Protein AF-A0A7J6V0T2-F1 (afdb_monomer_lite)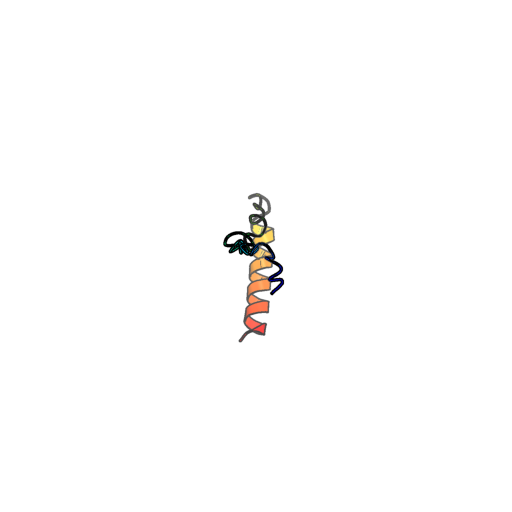

Foldseek 3Di:
DPPPCDPPPPPPPPPPPPPPPDDPDDDDDPVCVVVVVVVVVVVVVVVVVVVD

Organism: Thalictrum thalictroides (NCBI:txid46969)

Radius of gyration: 25.22 Å; chains: 1; bounding box: 56×22×61 Å

Structure (mmCIF, N/CA/C/O backbone):
data_AF-A0A7J6V0T2-F1
#
_entry.id   AF-A0A7J6V0T2-F1
#
loop_
_atom_site.group_PDB
_atom_site.id
_atom_site.type_symbol
_atom_site.label_atom_id
_atom_site.label_alt_id
_atom_site.label_comp_id
_atom_site.label_asym_id
_atom_site.label_entity_id
_atom_site.label_seq_id
_atom_site.pdbx_PDB_ins_code
_atom_site.Cartn_x
_atom_site.Cartn_y
_atom_site.Cartn_z
_atom_site.occupancy
_atom_site.B_iso_or_equiv
_atom_site.auth_seq_id
_atom_site.auth_comp_id
_atom_site.auth_asym_id
_atom_site.auth_atom_id
_atom_site.pdbx_PDB_model_num
ATOM 1 N N . MET A 1 1 ? 38.881 -1.470 -49.481 1.00 52.34 1 MET A N 1
ATOM 2 C CA . MET A 1 1 ? 38.751 -1.199 -48.034 1.00 52.34 1 MET A CA 1
ATOM 3 C C . MET A 1 1 ? 37.328 -0.724 -47.851 1.00 52.34 1 MET A C 1
ATOM 5 O O . MET A 1 1 ? 37.083 0.472 -47.790 1.00 52.34 1 MET A O 1
ATOM 9 N N . ASP A 1 2 ? 36.396 -1.667 -47.909 1.00 54.12 2 ASP A N 1
ATOM 10 C CA . ASP A 1 2 ? 34.966 -1.399 -47.824 1.00 54.12 2 ASP A CA 1
ATOM 11 C C . ASP A 1 2 ? 34.604 -1.401 -46.347 1.00 54.12 2 ASP A C 1
ATOM 13 O O . ASP A 1 2 ? 34.357 -2.434 -45.730 1.00 54.12 2 ASP A O 1
ATOM 17 N N . VAL A 1 3 ? 34.728 -0.217 -45.755 1.00 62.06 3 VAL A N 1
ATOM 18 C CA . VAL A 1 3 ? 34.260 0.056 -44.404 1.00 62.06 3 VAL A CA 1
ATOM 19 C C . VAL A 1 3 ? 32.773 0.353 -44.543 1.00 62.06 3 VAL A C 1
ATOM 21 O O . VAL A 1 3 ? 32.385 1.502 -44.766 1.00 62.06 3 VAL A O 1
ATOM 24 N N . ASP A 1 4 ? 31.958 -0.702 -44.482 1.00 60.88 4 ASP A N 1
ATOM 25 C CA . ASP A 1 4 ? 30.513 -0.591 -44.288 1.00 60.88 4 ASP A CA 1
ATOM 26 C C . ASP A 1 4 ? 30.282 0.279 -43.052 1.00 60.88 4 ASP A C 1
ATOM 28 O O . ASP A 1 4 ? 30.480 -0.125 -41.905 1.00 60.88 4 ASP A O 1
ATOM 32 N N . SER A 1 5 ? 29.948 1.538 -43.311 1.00 65.38 5 SER A N 1
ATOM 33 C CA . SER A 1 5 ? 29.709 2.546 -42.293 1.00 65.38 5 SER A CA 1
ATOM 34 C C . SER A 1 5 ? 28.295 2.323 -41.780 1.00 65.38 5 SER A C 1
ATOM 36 O O . SER A 1 5 ? 27.358 3.009 -42.186 1.00 65.38 5 SER A O 1
ATOM 38 N N . GLN A 1 6 ? 28.119 1.298 -40.944 1.00 65.69 6 GLN A N 1
ATOM 39 C CA . GLN A 1 6 ? 26.877 1.132 -40.202 1.00 65.69 6 GLN A CA 1
ATOM 40 C C . GLN A 1 6 ? 26.665 2.412 -39.381 1.00 65.69 6 GLN A C 1
ATOM 42 O O . GLN A 1 6 ? 27.592 2.824 -38.676 1.00 65.69 6 GLN A O 1
ATOM 47 N N . PRO A 1 7 ? 25.497 3.076 -39.471 1.00 60.66 7 PRO A N 1
ATOM 48 C CA . PRO A 1 7 ? 25.216 4.195 -38.589 1.00 60.66 7 PRO A CA 1
ATOM 49 C C . PRO A 1 7 ? 25.296 3.662 -37.160 1.00 60.6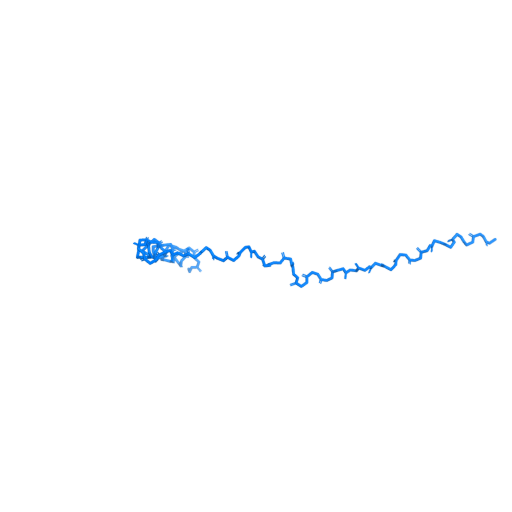6 7 PRO A C 1
ATOM 51 O O . PRO A 1 7 ? 24.605 2.700 -36.820 1.00 60.66 7 PRO A O 1
ATOM 54 N N . SER A 1 8 ? 26.180 4.238 -36.346 1.00 65.56 8 SER A N 1
ATOM 55 C CA . SER A 1 8 ? 26.223 3.962 -34.917 1.00 65.56 8 SER A CA 1
ATOM 56 C C . SER A 1 8 ? 24.864 4.351 -34.356 1.00 65.56 8 SER A C 1
ATOM 58 O O . SER A 1 8 ? 24.564 5.534 -34.214 1.00 65.56 8 SER A O 1
ATOM 60 N N . MET A 1 9 ? 24.001 3.363 -34.132 1.00 68.31 9 MET A N 1
ATOM 61 C CA . MET A 1 9 ? 22.763 3.579 -33.407 1.00 68.31 9 MET A CA 1
ATOM 62 C C . MET A 1 9 ? 23.169 4.075 -32.022 1.00 68.31 9 MET A C 1
ATOM 64 O O . MET A 1 9 ? 23.776 3.338 -31.249 1.00 68.31 9 MET A O 1
ATOM 68 N N . GLU A 1 10 ? 22.928 5.352 -31.738 1.00 65.31 10 GLU A N 1
ATOM 69 C CA . GLU A 1 10 ? 22.997 5.851 -30.373 1.00 65.31 10 GLU A CA 1
ATOM 70 C C . GLU A 1 10 ? 21.938 5.064 -29.593 1.00 65.31 10 GLU A C 1
ATOM 72 O O . GLU A 1 10 ? 20.734 5.313 -29.721 1.00 65.31 10 GLU A O 1
ATOM 77 N N . GLU A 1 11 ? 22.372 4.049 -28.843 1.00 63.31 11 GLU A N 1
ATOM 78 C CA . GLU A 1 11 ? 21.528 3.329 -27.899 1.00 63.31 11 GLU A CA 1
ATOM 79 C C . GLU A 1 11 ? 21.059 4.344 -26.857 1.00 63.31 11 GLU A C 1
ATOM 81 O O . GLU A 1 11 ? 21.732 4.633 -25.869 1.00 63.31 11 GLU A O 1
ATOM 86 N N . THR A 1 12 ? 19.899 4.948 -27.108 1.00 65.75 12 THR A N 1
ATOM 87 C CA . THR A 1 12 ? 19.233 5.798 -26.130 1.00 65.75 12 THR A CA 1
ATOM 88 C C . THR A 1 12 ? 18.646 4.855 -25.095 1.00 65.75 12 THR A C 1
ATOM 90 O O . THR A 1 12 ? 17.497 4.425 -25.197 1.00 65.75 12 THR A O 1
ATOM 93 N N . ILE A 1 13 ? 19.473 4.462 -24.128 1.00 65.56 13 ILE A N 1
ATOM 94 C CA . ILE A 1 13 ? 19.010 3.759 -22.941 1.00 65.56 13 ILE A CA 1
ATOM 95 C C . ILE A 1 13 ? 18.095 4.747 -22.224 1.00 65.56 13 ILE A C 1
ATOM 97 O O . ILE A 1 13 ? 18.549 5.676 -21.558 1.00 65.56 13 ILE A O 1
ATOM 101 N N . 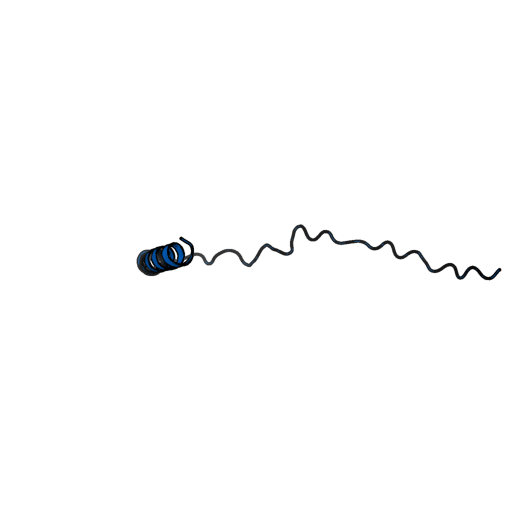LEU A 1 14 ? 16.788 4.562 -22.404 1.00 59.75 14 LEU A N 1
ATOM 102 C CA . LEU A 1 14 ? 15.783 5.106 -21.507 1.00 59.75 14 LEU A CA 1
ATOM 103 C C . LEU A 1 14 ? 16.071 4.480 -20.143 1.00 59.75 14 LEU A C 1
ATOM 105 O O . LEU A 1 14 ? 15.646 3.362 -19.855 1.00 59.75 14 LEU A O 1
ATOM 109 N N . VAL A 1 15 ? 16.877 5.174 -19.336 1.00 64.62 15 VAL A N 1
ATOM 110 C CA . VAL A 1 15 ? 17.038 4.877 -17.916 1.00 64.62 15 VAL A CA 1
ATOM 111 C C . VAL A 1 15 ? 15.661 5.124 -17.321 1.00 64.62 15 VAL A C 1
ATOM 113 O O . VAL A 1 15 ? 15.255 6.263 -17.107 1.00 64.62 15 VAL A O 1
ATOM 116 N N . GLY A 1 16 ? 14.885 4.049 -17.215 1.00 63.69 16 GLY A N 1
ATOM 117 C CA . GLY A 1 16 ? 13.535 4.068 -16.689 1.00 63.69 16 GLY A CA 1
ATOM 118 C C . GLY A 1 16 ? 13.568 4.368 -15.201 1.00 63.69 16 GLY A C 1
ATOM 119 O O . GLY A 1 16 ? 13.380 3.461 -14.398 1.00 63.69 16 GLY A O 1
ATOM 120 N N . ASP A 1 17 ? 13.753 5.638 -14.844 1.00 60.09 17 ASP A N 1
ATOM 121 C CA . ASP A 1 17 ? 13.421 6.149 -13.507 1.00 60.09 17 ASP A CA 1
ATOM 122 C C . ASP A 1 17 ? 11.915 5.977 -13.207 1.00 60.09 17 ASP A C 1
ATOM 124 O O . ASP A 1 17 ? 11.490 6.079 -12.061 1.00 60.09 17 ASP A O 1
ATOM 128 N N . ASP A 1 18 ? 11.112 5.657 -14.229 1.00 61.06 18 ASP A N 1
ATOM 129 C CA . ASP A 1 18 ? 9.650 5.607 -14.203 1.00 61.06 18 ASP A CA 1
ATOM 130 C C . ASP A 1 18 ? 9.068 4.254 -14.672 1.00 61.06 18 ASP A C 1
ATOM 132 O O . ASP A 1 18 ? 8.139 4.199 -15.470 1.00 61.06 18 ASP A O 1
ATOM 136 N N . LEU A 1 19 ? 9.633 3.121 -14.235 1.00 58.66 19 LEU A N 1
ATOM 137 C CA . LEU A 1 19 ? 9.063 1.786 -14.537 1.00 58.66 19 LEU A CA 1
ATOM 138 C C . LEU A 1 19 ? 8.615 0.991 -13.303 1.00 58.66 19 LEU A C 1
ATOM 140 O O . LEU A 1 19 ? 8.161 -0.143 -13.434 1.00 58.66 19 LEU A O 1
ATOM 144 N N . MET A 1 20 ? 8.706 1.577 -12.108 1.00 66.81 20 MET A N 1
ATOM 145 C CA . MET A 1 20 ? 8.345 0.912 -10.847 1.00 66.81 20 MET A CA 1
ATOM 146 C C . MET A 1 20 ? 7.278 1.667 -10.048 1.00 66.81 20 MET A C 1
ATOM 148 O O . MET A 1 20 ? 6.980 1.292 -8.914 1.00 66.81 20 MET A O 1
ATOM 152 N N . MET A 1 21 ? 6.668 2.708 -10.620 1.00 69.69 21 MET A N 1
ATOM 153 C CA . MET A 1 21 ? 5.460 3.288 -10.044 1.00 69.69 21 MET A CA 1
ATOM 154 C C . MET A 1 21 ? 4.281 2.419 -10.471 1.00 69.69 21 MET A C 1
ATOM 156 O O . MET A 1 21 ? 3.649 2.625 -11.505 1.00 69.69 21 MET A O 1
ATOM 160 N N . GLY A 1 22 ? 4.020 1.386 -9.666 1.00 71.12 22 GLY A N 1
ATOM 161 C CA . GLY A 1 22 ? 2.755 0.667 -9.722 1.00 71.12 22 GLY A CA 1
ATOM 162 C C . GLY A 1 22 ? 1.574 1.640 -9.600 1.00 71.12 22 GLY A C 1
ATOM 163 O O . GLY A 1 22 ? 1.754 2.800 -9.214 1.00 71.12 22 GLY A O 1
ATOM 164 N N . PRO A 1 23 ? 0.351 1.198 -9.928 1.00 77.75 23 PRO A N 1
ATOM 165 C CA . PRO A 1 23 ? -0.821 2.046 -9.775 1.00 77.75 23 PRO A CA 1
ATOM 166 C C . PRO A 1 23 ? -0.885 2.618 -8.348 1.00 77.75 23 PRO A C 1
ATOM 168 O O . PRO A 1 23 ? -0.470 1.938 -7.402 1.00 77.75 23 PRO A O 1
ATOM 171 N N . PRO A 1 24 ? -1.395 3.852 -8.175 1.00 77.75 24 PRO A N 1
ATOM 172 C CA . PRO A 1 24 ? -1.565 4.421 -6.847 1.00 77.75 24 PRO A CA 1
ATOM 173 C C . PRO A 1 24 ? -2.386 3.466 -5.981 1.00 77.75 24 PRO A C 1
ATOM 175 O O . PRO A 1 24 ? -3.325 2.826 -6.465 1.00 77.75 24 PRO A O 1
ATOM 178 N N . SER A 1 25 ? -2.031 3.377 -4.698 1.00 79.44 25 SER A N 1
ATOM 179 C CA . SER A 1 25 ? -2.764 2.542 -3.752 1.00 79.44 25 SER A CA 1
ATOM 180 C C . SER A 1 25 ? -4.255 2.893 -3.781 1.00 79.44 25 SER A C 1
ATOM 182 O O . SER A 1 25 ? -4.602 4.079 -3.820 1.00 79.44 25 SER A O 1
ATOM 184 N N . PRO A 1 26 ? -5.148 1.891 -3.759 1.00 80.38 26 PRO A N 1
ATOM 185 C CA . PRO A 1 26 ? -6.579 2.142 -3.764 1.00 80.38 26 PRO A CA 1
ATOM 186 C C . PRO A 1 26 ? -6.969 2.985 -2.546 1.00 80.38 26 PRO A C 1
ATOM 188 O O . PRO A 1 26 ? -6.552 2.713 -1.420 1.00 80.38 26 PRO A O 1
ATOM 191 N N . ILE A 1 27 ? -7.782 4.017 -2.777 1.00 85.94 27 ILE A N 1
ATOM 192 C CA . ILE A 1 27 ? -8.337 4.845 -1.705 1.00 85.94 27 ILE A CA 1
ATOM 193 C C . ILE A 1 27 ? -9.469 4.055 -1.055 1.00 85.94 27 ILE A C 1
ATOM 195 O O . ILE A 1 27 ? -10.449 3.711 -1.715 1.00 85.94 27 ILE A O 1
ATOM 199 N N . ILE A 1 28 ? -9.328 3.767 0.236 1.00 84.94 28 ILE A N 1
ATOM 200 C CA . ILE A 1 28 ? -10.330 3.035 1.010 1.00 84.94 28 ILE A CA 1
ATOM 201 C C . ILE A 1 28 ? -11.380 4.035 1.526 1.00 84.94 28 ILE A C 1
ATOM 203 O O . ILE A 1 28 ? -11.010 4.975 2.235 1.00 84.94 28 ILE A O 1
ATOM 207 N N . PRO A 1 29 ? -12.675 3.859 1.203 1.00 88.00 29 PRO A N 1
ATOM 208 C CA . PRO A 1 29 ? -13.747 4.667 1.774 1.00 88.00 29 PRO A CA 1
ATOM 209 C C . PRO A 1 29 ? -13.798 4.566 3.311 1.00 88.00 29 PRO A C 1
ATOM 211 O O . PRO A 1 29 ? -13.603 3.468 3.847 1.00 88.00 29 PRO A O 1
ATOM 214 N N . PRO A 1 30 ? -14.092 5.663 4.038 1.00 85.38 30 PRO A N 1
ATOM 215 C CA . PRO A 1 30 ? -14.123 5.668 5.504 1.00 85.38 30 PRO A CA 1
ATOM 216 C C . PRO A 1 30 ? -15.062 4.620 6.112 1.00 85.38 30 PRO A C 1
ATOM 218 O O . PRO A 1 30 ? -14.771 4.080 7.178 1.00 85.38 30 PRO A O 1
ATOM 221 N N . GLU A 1 31 ? -16.160 4.298 5.426 1.00 91.31 31 GLU A N 1
ATOM 222 C CA . GLU A 1 31 ? -17.191 3.360 5.882 1.00 91.31 31 GLU A CA 1
ATOM 223 C C . GLU A 1 31 ? -16.673 1.923 6.004 1.00 91.31 31 GLU A C 1
ATOM 225 O O . GLU A 1 31 ? -17.192 1.150 6.807 1.00 91.31 31 GLU A O 1
ATOM 230 N N . ILE A 1 32 ? -15.654 1.562 5.217 1.00 84.44 32 ILE A N 1
ATOM 231 C CA . ILE A 1 32 ? -15.061 0.217 5.207 1.00 84.44 32 ILE A CA 1
ATOM 232 C C . ILE A 1 32 ? -13.625 0.195 5.744 1.00 84.44 32 ILE A C 1
ATOM 234 O O . ILE A 1 32 ? -13.020 -0.873 5.822 1.00 84.44 32 ILE A O 1
ATOM 238 N N . ALA A 1 33 ? -13.073 1.352 6.125 1.00 83.81 33 ALA A N 1
ATOM 239 C CA . ALA A 1 33 ? -11.687 1.476 6.564 1.00 83.81 33 ALA A CA 1
ATOM 240 C C . ALA A 1 33 ? -11.372 0.575 7.766 1.00 83.81 33 ALA A C 1
ATOM 242 O O . ALA A 1 33 ? -10.346 -0.097 7.767 1.00 83.81 33 ALA A O 1
ATOM 243 N N . SER A 1 34 ? -12.275 0.492 8.748 1.00 84.94 34 SER A N 1
ATOM 244 C CA . SER A 1 34 ? -12.105 -0.381 9.917 1.00 84.94 34 SER A CA 1
ATOM 245 C C . SER A 1 34 ? -12.008 -1.857 9.532 1.00 84.94 34 SER A C 1
ATOM 247 O O . SER A 1 34 ? -11.108 -2.550 9.993 1.00 84.94 34 SER A O 1
ATOM 249 N N . HIS A 1 35 ? -12.883 -2.323 8.639 1.00 84.75 35 HIS A N 1
ATOM 250 C CA . HIS A 1 35 ? -12.910 -3.716 8.201 1.00 84.75 35 HIS A CA 1
ATOM 251 C C . HIS A 1 35 ? -11.680 -4.093 7.365 1.00 84.75 35 HIS A C 1
ATOM 253 O O . HIS A 1 35 ? -11.156 -5.201 7.477 1.00 84.75 35 HIS A O 1
ATOM 259 N N . VAL A 1 36 ? -11.185 -3.172 6.533 1.00 79.69 36 VAL A N 1
ATOM 260 C CA . VAL A 1 36 ? -9.957 -3.404 5.761 1.0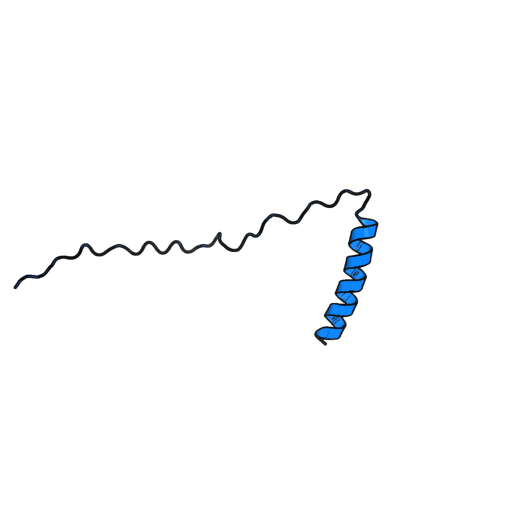0 79.69 36 VAL A CA 1
ATOM 261 C C . VAL A 1 36 ? -8.733 -3.429 6.681 1.00 79.69 36 VAL A C 1
ATOM 263 O O . VAL A 1 36 ? -7.889 -4.309 6.534 1.00 79.69 36 VAL A O 1
ATOM 266 N N . LEU A 1 37 ? -8.649 -2.514 7.652 1.00 78.19 37 LEU A N 1
ATOM 267 C CA . LEU A 1 37 ? -7.513 -2.424 8.576 1.00 78.19 37 LEU A CA 1
ATOM 268 C C . LEU A 1 37 ? -7.452 -3.590 9.576 1.00 78.19 37 LEU A C 1
ATOM 270 O O . LEU A 1 37 ? -6.360 -4.077 9.853 1.00 78.19 37 LEU A O 1
ATOM 274 N N . GLU A 1 38 ? -8.595 -4.104 10.037 1.00 79.25 38 GLU A N 1
ATOM 275 C CA . GLU A 1 38 ? -8.670 -5.296 10.902 1.00 79.25 38 GLU A CA 1
ATOM 276 C C . GLU A 1 38 ? -7.973 -6.515 10.266 1.00 79.25 38 GLU A C 1
ATOM 278 O O . GLU A 1 38 ? -7.228 -7.246 10.920 1.00 79.25 38 GLU A O 1
ATOM 283 N N . ASN A 1 39 ? -8.140 -6.701 8.953 1.00 68.19 39 ASN A N 1
ATOM 284 C CA . ASN A 1 39 ? -7.496 -7.790 8.217 1.00 68.19 39 ASN A CA 1
ATOM 285 C C . ASN A 1 39 ? -5.992 -7.552 7.984 1.00 68.19 39 ASN A C 1
ATOM 287 O O . ASN A 1 39 ? -5.227 -8.511 7.853 1.00 68.19 39 ASN A O 1
ATOM 291 N N . VAL A 1 40 ? -5.550 -6.291 7.941 1.00 72.75 40 VAL A N 1
ATOM 292 C CA . VAL A 1 40 ? -4.134 -5.932 7.767 1.00 72.75 40 VAL A CA 1
ATOM 293 C C . VAL A 1 40 ? -3.335 -6.267 9.023 1.00 72.75 40 VAL A C 1
ATOM 295 O O . VAL A 1 40 ? -2.244 -6.820 8.906 1.00 72.75 40 VAL A O 1
ATOM 298 N N . GLU A 1 41 ? -3.882 -6.012 10.214 1.00 71.31 41 GLU A N 1
ATOM 299 C CA . GLU A 1 41 ? -3.226 -6.362 11.483 1.00 71.31 41 GLU A CA 1
ATOM 300 C C . GLU A 1 41 ? -3.017 -7.878 11.624 1.00 71.31 41 GLU A C 1
ATOM 302 O O . GLU A 1 41 ? -1.943 -8.327 12.034 1.00 71.31 41 GLU A O 1
ATOM 307 N N . LEU A 1 42 ? -4.004 -8.680 11.205 1.00 71.56 42 LEU A N 1
ATOM 308 C CA . LEU A 1 42 ? -3.879 -10.139 11.156 1.00 71.56 42 LEU A CA 1
ATOM 309 C C . LEU A 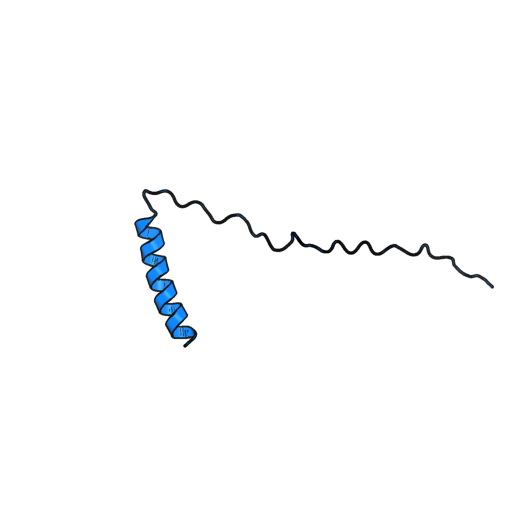1 42 ? -2.757 -10.579 10.201 1.00 71.56 42 LEU A C 1
ATOM 311 O O . LEU A 1 42 ? -1.946 -11.441 10.548 1.00 71.56 42 LEU A O 1
ATOM 315 N N . CYS A 1 43 ? -2.696 -9.979 9.008 1.00 70.38 43 CYS A N 1
ATOM 316 C CA . CYS A 1 43 ? -1.656 -10.277 8.024 1.00 70.38 43 CYS A CA 1
ATOM 317 C C . CYS A 1 43 ? -0.259 -9.875 8.517 1.00 70.38 43 CYS A C 1
ATOM 319 O O . CYS A 1 43 ? 0.676 -10.654 8.342 1.00 70.38 43 CYS A O 1
ATOM 321 N N . ASP A 1 44 ? -0.104 -8.711 9.160 1.00 73.62 44 ASP A N 1
ATOM 322 C CA . ASP A 1 44 ? 1.180 -8.261 9.721 1.00 73.62 44 ASP A CA 1
ATOM 323 C C . ASP A 1 44 ? 1.674 -9.229 10.806 1.00 73.62 44 ASP A C 1
ATOM 325 O O . ASP A 1 44 ? 2.833 -9.641 10.793 1.00 73.62 44 ASP A O 1
ATOM 329 N N . GLY A 1 45 ? 0.785 -9.691 11.690 1.00 70.06 45 GLY A N 1
ATOM 330 C CA . GLY A 1 45 ? 1.126 -10.695 12.700 1.00 70.06 45 GLY A CA 1
ATOM 331 C C . GLY A 1 45 ? 1.604 -12.021 12.097 1.00 70.06 45 GLY A C 1
ATOM 332 O O . GLY A 1 45 ? 2.598 -12.589 12.551 1.00 70.06 45 GLY A O 1
ATOM 333 N N . ILE A 1 46 ? 0.934 -12.508 11.048 1.00 69.69 46 ILE A N 1
ATOM 334 C CA . ILE A 1 46 ? 1.322 -13.745 10.352 1.00 69.69 46 ILE A CA 1
ATOM 335 C C . ILE A 1 46 ? 2.664 -13.568 9.636 1.00 69.69 46 ILE A C 1
ATOM 337 O O . ILE A 1 46 ? 3.553 -14.402 9.798 1.00 69.69 46 ILE A O 1
ATOM 341 N N . LEU A 1 47 ? 2.830 -12.482 8.877 1.00 64.19 47 LEU A N 1
ATOM 342 C CA . LEU A 1 47 ? 4.057 -12.214 8.130 1.00 64.19 47 LEU A CA 1
ATOM 343 C C . LEU A 1 47 ? 5.252 -12.022 9.067 1.00 64.19 47 LEU A C 1
ATOM 345 O O . LEU A 1 47 ? 6.304 -12.604 8.820 1.00 64.19 47 LEU A O 1
ATOM 349 N N . ARG A 1 48 ? 5.101 -11.304 10.185 1.00 58.62 48 ARG A N 1
ATOM 350 C CA . ARG A 1 48 ? 6.175 -11.181 11.185 1.00 58.62 48 ARG A CA 1
ATOM 351 C C . ARG A 1 48 ? 6.603 -12.530 11.756 1.00 58.62 48 ARG A C 1
ATOM 353 O O . ARG A 1 48 ? 7.794 -12.741 11.934 1.00 58.62 48 ARG A O 1
ATOM 360 N N . ASN A 1 4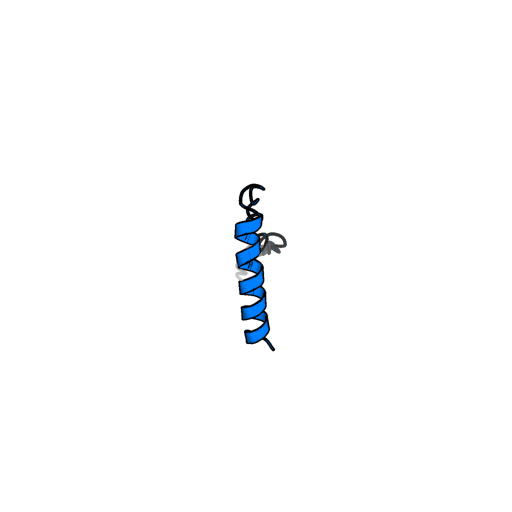9 ? 5.667 -13.451 11.982 1.00 61.91 49 ASN A N 1
ATOM 361 C CA . ASN A 1 49 ? 5.989 -14.805 12.445 1.00 61.91 49 ASN A CA 1
ATOM 362 C C . ASN A 1 49 ? 6.674 -15.674 11.373 1.00 61.91 49 ASN A C 1
ATOM 364 O O . ASN A 1 49 ? 7.299 -16.670 11.717 1.00 61.91 49 ASN A O 1
ATOM 368 N N . LEU A 1 50 ? 6.543 -15.333 10.087 1.00 65.69 50 LEU A N 1
ATOM 369 C CA . LEU A 1 50 ? 7.188 -16.047 8.977 1.00 65.69 50 LEU A CA 1
ATOM 370 C C . LEU A 1 50 ? 8.627 -15.578 8.707 1.00 65.69 50 LEU A C 1
ATOM 372 O O . LEU A 1 50 ? 9.384 -16.308 8.071 1.00 65.69 50 LEU A O 1
ATOM 376 N N . PHE A 1 51 ? 8.997 -14.376 9.158 1.00 55.09 51 PHE A N 1
ATOM 377 C CA . PHE A 1 51 ? 10.290 -13.745 8.862 1.00 55.09 51 PHE A CA 1
ATOM 378 C C . PHE A 1 51 ? 11.185 -13.505 10.096 1.00 55.09 51 PHE A C 1
ATOM 380 O O . PHE A 1 51 ? 12.242 -12.887 9.950 1.00 55.09 51 PHE A O 1
ATOM 387 N N . LEU A 1 52 ? 10.797 -13.987 11.284 1.00 53.12 52 LEU A N 1
ATOM 388 C CA . LEU A 1 52 ? 11.594 -13.981 12.524 1.00 53.12 52 LEU A CA 1
ATOM 389 C C . LEU A 1 52 ? 12.017 -15.403 12.907 1.00 53.12 52 LEU A C 1
ATOM 391 O O . LEU A 1 52 ? 13.159 -15.546 13.399 1.00 53.12 52 LEU A O 1
#

Sequence (52 aa):
MDVDSQPSMEETILVGDDLMMGPPSPIIPPEIASHVLENVELCDGILRNLFL

Secondary structure (DSSP, 8-state):
----------------TTS--PSPPPPPPHHHHHHHHHHHHHHHHHHHHHH-

pLDDT: mean 70.05, std 9.94, range [52.34, 91.31]

InterPro domains:
  IPR056705 Domain of unknown function DUF7803 [PF25086] (1-52)
  IPR056705 Domain of unknown function DUF7803 [PTHR36047] (1-52)